Protein AF-A0A1F7I5A2-F1 (afdb_monomer_lite)

Sequence (104 aa):
MRKTLSLPSKYPNFKLVGLALLIVFLIVYAYYVPPQNLFLVLPFILFLSIAIYIMTSFFLNIKIRQLTTLAVFLFFLINYWVGFQILNTILLVCFIIGLAILIK

Secondary structure (DSSP, 8-state):
----------S--HHHHHHHHHHHHHHHHHHHS-TT-HHHHHHHHHHHHHHHHHHHTTTS-HHHHHHHHHHHHHHHHHHHHH-HHHHHHHHHHHHHHHHHHHH-

pLDDT: mean 79.95, std 11.1, range [47.56, 93.19]

Radius of gyration: 19.95 Å; chains: 1; bounding box: 58×36×49 Å

Organism: NCBI:txid1802052

Foldseek 3Di:
DDDPPPDPCPDDPVLVVVLVVLVVVLVVLVVPPDLPDPVSVVVSLVSVLVSQLSVCVVPDDPVVSVVVSVVSSVVSVCCSVCPVVNVVVVVVVVVVVVVVVVVD

Structure (mmCIF, N/CA/C/O backbone):
data_AF-A0A1F7I5A2-F1
#
_entry.id   AF-A0A1F7I5A2-F1
#
loop_
_atom_site.group_PDB
_atom_site.id
_atom_site.type_symbol
_atom_site.label_atom_id
_atom_site.label_alt_id
_atom_site.label_comp_id
_atom_site.label_asym_id
_atom_site.label_entity_id
_atom_site.label_seq_id
_atom_site.pdbx_PDB_ins_code
_atom_site.Cartn_x
_atom_site.Cartn_y
_atom_site.Cartn_z
_atom_site.occupancy
_atom_site.B_iso_or_equiv
_atom_site.auth_seq_id
_atom_site.auth_comp_id
_atom_site.auth_asym_id
_atom_site.auth_atom_id
_atom_site.pdbx_PDB_model_num
ATOM 1 N N . MET A 1 1 ? -35.950 3.690 33.580 1.00 49.38 1 MET A N 1
ATOM 2 C CA . MET A 1 1 ? -35.663 2.614 32.602 1.00 49.38 1 MET A CA 1
ATOM 3 C C . MET A 1 1 ? -36.108 3.077 31.209 1.00 49.38 1 MET A C 1
ATOM 5 O O . MET A 1 1 ? -37.282 2.968 30.887 1.00 49.38 1 MET A O 1
ATOM 9 N N . ARG A 1 2 ? -35.226 3.694 30.403 1.00 47.56 2 ARG A N 1
ATOM 10 C CA . ARG A 1 2 ? -35.549 4.078 29.012 1.00 47.56 2 ARG A CA 1
ATOM 11 C C . ARG A 1 2 ? -35.223 2.902 28.094 1.00 47.56 2 ARG A C 1
ATOM 13 O O . ARG A 1 2 ? -34.053 2.601 27.892 1.00 47.56 2 ARG A O 1
ATOM 20 N N . LYS A 1 3 ? -36.251 2.251 27.546 1.00 52.41 3 LYS A N 1
ATOM 21 C CA . LYS A 1 3 ? -36.109 1.346 26.399 1.00 52.41 3 LYS A CA 1
ATOM 22 C C . LYS A 1 3 ? -35.692 2.188 25.193 1.00 52.41 3 LYS A C 1
ATOM 24 O O . LYS A 1 3 ? -36.502 2.939 24.658 1.00 52.41 3 LYS A O 1
ATOM 29 N N . THR A 1 4 ? -34.434 2.089 24.783 1.00 55.81 4 THR A N 1
ATOM 30 C CA . THR A 1 4 ? -33.998 2.565 23.470 1.00 55.81 4 THR A CA 1
ATOM 31 C C . THR A 1 4 ? -34.620 1.649 22.425 1.00 55.81 4 THR A C 1
ATOM 33 O O . THR A 1 4 ? -34.205 0.501 22.283 1.00 55.81 4 THR A O 1
ATOM 36 N N . LEU A 1 5 ? -35.658 2.139 21.743 1.00 59.00 5 LEU A N 1
ATOM 37 C CA . LEU A 1 5 ? -36.209 1.502 20.550 1.00 59.00 5 LEU A CA 1
ATOM 38 C C . LEU A 1 5 ? -35.091 1.400 19.503 1.00 59.00 5 LEU A C 1
ATOM 40 O O . LEU A 1 5 ? -34.733 2.384 18.858 1.00 59.00 5 LEU A O 1
ATOM 44 N N . SER A 1 6 ? -34.524 0.207 19.352 1.00 56.84 6 SER A N 1
ATOM 45 C CA . SER A 1 6 ? -33.638 -0.129 18.245 1.00 56.84 6 SER A CA 1
ATOM 46 C C . SER A 1 6 ? -34.493 -0.317 16.994 1.00 56.84 6 SER A C 1
ATOM 48 O O . SER A 1 6 ? -35.045 -1.393 16.760 1.00 56.84 6 SER A O 1
ATOM 50 N N . LEU A 1 7 ? -34.655 0.750 16.211 1.00 60.53 7 LEU A N 1
ATOM 51 C CA . LEU A 1 7 ? -35.230 0.642 14.874 1.00 60.53 7 LEU A CA 1
ATOM 52 C C . LEU A 1 7 ? -34.332 -0.268 14.016 1.00 60.53 7 LEU A C 1
ATOM 54 O O . LEU A 1 7 ? -33.111 -0.089 14.026 1.00 60.53 7 LEU A O 1
ATOM 58 N N . PRO A 1 8 ? -34.899 -1.233 13.272 1.00 51.50 8 PRO A N 1
ATOM 59 C CA . PRO A 1 8 ? -34.121 -2.082 12.382 1.00 51.50 8 PRO A CA 1
ATOM 60 C C . PRO A 1 8 ? -33.516 -1.213 11.273 1.00 51.50 8 PRO A C 1
ATOM 62 O O . PRO A 1 8 ? -34.239 -0.552 10.524 1.00 51.50 8 PRO A O 1
ATOM 65 N N . SER A 1 9 ? -32.184 -1.188 11.169 1.00 54.31 9 SER A N 1
ATOM 66 C CA . SER A 1 9 ? -31.471 -0.440 10.133 1.00 54.31 9 SER A CA 1
ATOM 67 C C . SER A 1 9 ? -31.695 -1.106 8.771 1.00 54.31 9 SER A C 1
ATOM 69 O O . SER A 1 9 ? -30.904 -1.925 8.317 1.00 54.31 9 SER A O 1
ATOM 71 N N . LYS A 1 10 ? -32.809 -0.759 8.121 1.00 58.72 10 LYS A N 1
ATOM 72 C CA . LYS A 1 10 ? -33.208 -1.231 6.784 1.00 58.72 10 LYS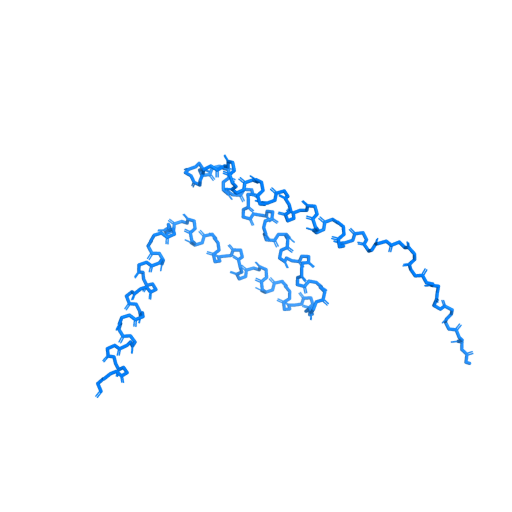 A CA 1
ATOM 73 C C . LYS A 1 10 ? -32.342 -0.653 5.652 1.00 58.72 10 LYS A C 1
ATOM 75 O O . LYS A 1 10 ? -32.556 -0.974 4.488 1.00 58.72 10 LYS A O 1
ATOM 80 N N . TYR A 1 11 ? -31.377 0.201 5.987 1.00 58.44 11 TYR A N 1
ATOM 81 C CA . TYR A 1 11 ? -30.460 0.821 5.041 1.00 58.44 11 TYR A CA 1
ATOM 82 C C . TYR A 1 11 ? -29.113 0.100 5.088 1.00 58.44 11 TYR A C 1
ATOM 84 O O . TYR A 1 11 ? -28.567 -0.069 6.184 1.00 58.44 11 TYR A O 1
ATOM 92 N N . PRO A 1 12 ? -28.552 -0.310 3.936 1.00 61.97 12 PRO A N 1
ATOM 93 C CA . PRO A 1 12 ? -27.188 -0.807 3.912 1.00 61.97 12 PRO A CA 1
ATOM 94 C C . PRO A 1 12 ? -26.282 0.290 4.471 1.00 61.97 12 PRO A C 1
ATOM 96 O O . PRO A 1 12 ? -26.421 1.461 4.112 1.00 61.97 12 PRO A O 1
ATOM 99 N N . ASN A 1 13 ? -25.383 -0.072 5.388 1.00 75.69 13 ASN A N 1
ATOM 100 C CA . ASN A 1 13 ? -24.435 0.878 5.958 1.00 75.69 13 ASN A CA 1
ATOM 101 C C . ASN A 1 13 ? -23.706 1.578 4.805 1.00 75.69 13 ASN A C 1
ATOM 103 O O . ASN A 1 13 ? -22.917 0.948 4.105 1.00 75.69 13 ASN A O 1
ATOM 107 N N . PHE A 1 14 ? -23.959 2.874 4.612 1.00 78.50 14 PHE A N 1
ATOM 108 C CA . PHE A 1 14 ? -23.416 3.660 3.497 1.00 78.50 14 PHE A CA 1
ATOM 109 C C . PHE A 1 14 ? -21.883 3.550 3.403 1.00 78.50 14 PHE A C 1
ATOM 111 O O . PHE A 1 14 ? -21.309 3.527 2.319 1.00 78.50 14 PHE A O 1
ATOM 118 N N . LYS A 1 15 ? -21.224 3.362 4.554 1.00 76.19 15 LYS A N 1
ATOM 119 C CA . LYS A 1 15 ? -19.788 3.073 4.671 1.00 76.19 15 LYS A CA 1
ATOM 120 C C . LYS A 1 15 ? -19.365 1.763 3.995 1.00 76.19 15 LYS A C 1
ATOM 122 O O . LYS A 1 15 ? -18.317 1.734 3.366 1.00 76.19 15 LYS A O 1
ATOM 127 N N . LEU A 1 16 ? -20.155 0.694 4.124 1.00 82.19 16 LEU A N 1
ATOM 128 C CA . LEU A 1 16 ? -19.872 -0.606 3.505 1.00 82.19 16 LEU A CA 1
ATOM 129 C C . LEU A 1 16 ? -20.072 -0.554 1.990 1.00 82.19 16 LEU A C 1
ATOM 131 O O . LEU A 1 16 ? -19.238 -1.066 1.253 1.00 82.19 16 LEU A O 1
ATOM 135 N N . VAL A 1 17 ? -21.137 0.108 1.528 1.00 85.44 17 VAL A N 1
ATOM 136 C CA . VAL A 1 17 ? -21.397 0.286 0.089 1.00 85.44 17 VAL A CA 1
ATOM 137 C C . VAL A 1 17 ? -20.299 1.136 -0.556 1.00 85.44 17 VAL A C 1
ATOM 139 O O . VAL A 1 17 ? -19.764 0.761 -1.596 1.00 85.44 17 VAL A O 1
ATOM 142 N N . GLY A 1 18 ? -19.906 2.236 0.095 1.00 85.06 18 GLY A N 1
ATOM 143 C CA . GLY A 1 18 ? -18.800 3.079 -0.362 1.00 85.06 18 GLY A CA 1
ATOM 144 C C . GLY A 1 18 ? -17.460 2.341 -0.388 1.00 85.06 18 GLY A C 1
ATOM 145 O O . GLY A 1 18 ? -16.715 2.466 -1.354 1.00 85.06 18 GLY A O 1
ATOM 146 N N . LEU A 1 19 ? -17.171 1.521 0.628 1.00 87.06 19 LEU A N 1
ATOM 147 C CA . LEU A 1 19 ? -15.960 0.699 0.666 1.00 87.06 19 LEU A CA 1
ATOM 148 C C . LEU A 1 19 ? -15.950 -0.361 -0.444 1.00 87.06 19 LEU A C 1
ATOM 150 O O . LEU A 1 19 ? -14.932 -0.521 -1.109 1.00 87.06 19 LEU A O 1
ATOM 154 N N . ALA A 1 20 ? -17.072 -1.041 -0.686 1.00 85.75 20 ALA A N 1
ATOM 155 C CA . ALA A 1 20 ? -17.179 -2.029 -1.758 1.00 85.75 20 ALA A CA 1
ATOM 156 C C . ALA A 1 20 ? -16.928 -1.399 -3.139 1.00 85.75 20 ALA A C 1
ATOM 158 O O . ALA A 1 20 ? -16.123 -1.917 -3.911 1.00 85.75 20 ALA A O 1
ATOM 159 N N . LEU A 1 21 ? -17.543 -0.246 -3.421 1.00 89.81 21 LEU A N 1
ATOM 160 C CA . LEU A 1 21 ? -17.303 0.513 -4.655 1.00 89.81 21 LEU A CA 1
ATOM 161 C C . LEU A 1 21 ? -15.837 0.933 -4.802 1.00 89.81 21 LEU A C 1
ATOM 163 O O . LEU A 1 21 ? -15.263 0.801 -5.881 1.00 89.81 21 LEU A O 1
ATOM 167 N N . LEU A 1 22 ? -15.222 1.403 -3.716 1.00 89.00 22 LEU A N 1
ATOM 168 C CA . LEU A 1 22 ? -13.831 1.848 -3.719 1.00 89.00 22 LEU A CA 1
ATOM 169 C C . LEU A 1 22 ? -12.852 0.685 -3.958 1.00 89.00 22 LEU A C 1
ATOM 171 O O . LEU A 1 22 ? -11.873 0.854 -4.680 1.00 89.00 22 LEU A O 1
ATOM 175 N N . ILE A 1 23 ? -13.138 -0.508 -3.428 1.00 88.69 23 ILE A N 1
ATOM 176 C CA . ILE A 1 23 ? -12.354 -1.723 -3.701 1.00 88.69 23 ILE A CA 1
ATOM 177 C C . ILE A 1 23 ? -12.476 -2.134 -5.170 1.00 88.69 23 ILE A C 1
ATOM 179 O O . ILE A 1 23 ? -11.462 -2.402 -5.808 1.00 88.69 23 ILE A O 1
ATOM 183 N N . VAL A 1 24 ? -13.692 -2.153 -5.725 1.00 91.56 24 VAL A N 1
ATOM 184 C CA . VAL A 1 24 ? -13.902 -2.485 -7.145 1.00 91.56 24 VAL A CA 1
ATOM 185 C C . VAL A 1 24 ? -13.151 -1.500 -8.040 1.00 91.56 24 VAL A C 1
ATOM 187 O O . VAL A 1 24 ? -12.444 -1.921 -8.954 1.00 91.56 24 VAL A O 1
ATOM 190 N N . PHE A 1 25 ? -13.232 -0.201 -7.739 1.00 91.31 25 PHE A N 1
ATOM 191 C CA . PHE A 1 25 ? -12.473 0.827 -8.447 1.00 91.31 25 PHE A CA 1
ATOM 192 C C . PHE A 1 25 ? -10.961 0.577 -8.381 1.00 91.31 25 PHE A C 1
ATOM 194 O O . PHE A 1 25 ? -10.296 0.632 -9.410 1.00 91.31 25 PHE A O 1
ATOM 201 N N . LEU A 1 26 ? -10.418 0.246 -7.204 1.00 88.19 26 LEU A N 1
ATOM 202 C CA . LEU A 1 26 ? -8.994 -0.056 -7.036 1.00 88.19 26 LEU A CA 1
ATOM 203 C C . LEU A 1 26 ? -8.554 -1.293 -7.829 1.00 88.19 26 LEU A C 1
ATOM 205 O O . LEU A 1 26 ? -7.477 -1.272 -8.417 1.00 88.19 26 LEU A O 1
ATOM 209 N N . ILE A 1 27 ? -9.374 -2.346 -7.886 1.00 88.19 27 ILE A N 1
ATOM 210 C CA . ILE A 1 27 ? -9.068 -3.556 -8.667 1.00 88.19 27 ILE A CA 1
ATOM 211 C C . ILE A 1 27 ? -9.004 -3.227 -10.160 1.00 88.19 27 ILE A C 1
ATOM 213 O O . ILE A 1 27 ? -8.040 -3.592 -10.831 1.00 88.19 27 ILE A O 1
ATOM 217 N N . VAL A 1 28 ? -10.002 -2.502 -10.673 1.00 91.06 28 VAL A N 1
ATOM 218 C CA . VAL A 1 28 ? -10.030 -2.067 -12.077 1.00 91.06 28 VAL A CA 1
ATOM 219 C C . VAL A 1 28 ? -8.828 -1.169 -12.370 1.00 91.06 28 VAL A C 1
ATOM 221 O O . VAL A 1 28 ? -8.117 -1.390 -13.347 1.00 91.06 28 VAL A O 1
ATOM 224 N N . TYR A 1 29 ? -8.544 -0.205 -11.494 1.00 87.38 29 TYR A N 1
ATOM 225 C CA . TYR A 1 29 ? -7.400 0.690 -11.639 1.00 87.38 29 TYR A CA 1
ATOM 226 C C . TYR A 1 29 ? -6.080 -0.086 -11.708 1.00 87.38 29 TYR A C 1
ATOM 228 O O . TYR A 1 29 ? -5.288 0.135 -12.618 1.00 87.38 29 TYR A O 1
ATOM 236 N N . ALA A 1 30 ? -5.863 -1.032 -10.792 1.00 83.81 30 ALA A N 1
ATOM 237 C CA . ALA A 1 30 ? -4.651 -1.845 -10.752 1.00 83.81 30 ALA A CA 1
ATOM 238 C C . ALA A 1 30 ? -4.485 -2.740 -11.991 1.00 83.81 30 ALA A C 1
ATOM 240 O O . ALA A 1 30 ? -3.359 -3.007 -12.401 1.00 83.81 30 ALA A O 1
ATOM 241 N N . TYR A 1 31 ? -5.587 -3.201 -12.589 1.00 85.75 31 TYR A N 1
ATOM 242 C CA . TYR A 1 31 ? -5.544 -4.044 -13.782 1.00 85.75 31 TYR A CA 1
ATOM 243 C C . TYR A 1 31 ? -5.205 -3.255 -15.053 1.00 85.75 31 TYR A C 1
ATOM 245 O O . TYR A 1 31 ? -4.429 -3.722 -15.884 1.00 85.75 31 TYR A O 1
ATOM 253 N N . TYR A 1 32 ? -5.773 -2.056 -15.212 1.00 85.38 32 TYR A N 1
ATOM 254 C CA . TYR A 1 32 ? -5.617 -1.263 -16.436 1.00 85.38 32 TYR A CA 1
ATOM 255 C C . TYR A 1 32 ? -4.426 -0.301 -16.415 1.00 85.38 32 TYR A C 1
ATOM 257 O O . TYR A 1 32 ? -3.966 0.113 -17.479 1.00 85.38 32 TYR A O 1
ATOM 265 N N . VAL A 1 33 ? -3.926 0.081 -15.237 1.00 79.50 33 VAL A N 1
ATOM 266 C CA . VAL A 1 33 ? -2.864 1.082 -15.115 1.00 79.50 33 VAL A CA 1
ATOM 267 C C . VAL A 1 33 ? -1.519 0.399 -14.861 1.00 79.50 33 VAL A C 1
ATOM 269 O O . VAL A 1 33 ? -1.287 -0.107 -13.761 1.00 79.50 33 VAL A O 1
ATOM 272 N N . PRO A 1 34 ? -0.591 0.401 -15.838 1.00 70.50 34 PRO A N 1
ATOM 273 C CA . PRO A 1 34 ? 0.728 -0.170 -15.629 1.00 70.50 34 PRO A CA 1
ATOM 274 C C . PRO A 1 34 ? 1.490 0.631 -14.557 1.00 70.50 34 PRO A C 1
ATOM 276 O O . PRO A 1 34 ? 1.525 1.865 -14.618 1.00 70.50 34 PRO A O 1
ATOM 279 N N . PRO A 1 35 ? 2.177 -0.039 -13.612 1.00 70.31 35 PRO A N 1
ATOM 280 C CA . PRO A 1 35 ? 2.851 0.603 -12.477 1.00 70.31 35 PRO A CA 1
ATOM 281 C C . PRO A 1 35 ? 4.123 1.382 -12.862 1.00 70.31 35 PRO A C 1
ATOM 283 O O . PRO A 1 35 ? 4.888 1.795 -11.998 1.00 70.31 35 PRO A O 1
ATOM 286 N N . GLN A 1 36 ? 4.370 1.571 -14.157 1.00 72.06 36 GLN A N 1
ATOM 287 C CA . GLN A 1 36 ? 5.553 2.240 -14.699 1.00 72.06 36 GLN A CA 1
ATOM 288 C C . GLN A 1 36 ? 5.432 3.768 -14.623 1.00 72.06 36 GLN A C 1
ATOM 290 O O . GLN A 1 36 ? 6.431 4.475 -14.516 1.00 72.06 36 GLN A O 1
ATOM 295 N N . ASN A 1 37 ? 4.200 4.287 -14.658 1.00 75.75 37 ASN A N 1
ATOM 296 C CA . ASN A 1 37 ? 3.946 5.721 -14.647 1.00 75.75 37 ASN A CA 1
ATOM 297 C C . ASN A 1 37 ? 3.866 6.255 -13.218 1.00 75.75 37 ASN A C 1
ATOM 299 O O . ASN A 1 37 ? 2.846 6.116 -12.541 1.00 75.75 37 ASN A O 1
ATOM 303 N N . LEU A 1 38 ? 4.929 6.946 -12.803 1.00 67.56 38 LEU A N 1
ATOM 304 C CA . LEU A 1 38 ? 5.086 7.488 -11.453 1.00 67.56 38 LEU A CA 1
ATOM 305 C C . LEU A 1 38 ? 3.887 8.350 -10.996 1.00 67.56 38 LEU A C 1
ATOM 307 O O . LEU A 1 38 ? 3.410 8.259 -9.864 1.00 67.56 38 LEU A O 1
ATOM 311 N N . PHE A 1 39 ? 3.339 9.151 -11.910 1.00 78.81 39 PHE A N 1
ATOM 312 C CA . PHE A 1 39 ? 2.209 10.041 -11.629 1.00 78.81 39 PHE A CA 1
ATOM 313 C C . PHE A 1 39 ? 0.878 9.316 -11.384 1.00 78.81 39 PHE A C 1
ATOM 315 O O . PHE A 1 39 ? 0.002 9.875 -10.730 1.00 78.81 39 PHE A O 1
ATOM 322 N N . LEU A 1 40 ? 0.716 8.086 -11.881 1.00 80.94 40 LEU A N 1
ATOM 323 C CA . LEU A 1 40 ? -0.519 7.310 -11.726 1.00 80.94 40 LEU A CA 1
ATOM 324 C C . LEU A 1 40 ? -0.493 6.415 -10.478 1.00 80.94 40 LEU A C 1
ATOM 326 O O . LEU A 1 40 ? -1.530 6.122 -9.891 1.00 80.94 40 LEU A O 1
ATOM 330 N N . VAL A 1 41 ? 0.692 6.029 -10.005 1.00 80.88 41 VAL A N 1
ATOM 331 C CA . VAL A 1 41 ? 0.819 5.172 -8.816 1.00 80.88 41 VAL A CA 1
ATOM 332 C C . VAL A 1 41 ? 0.567 5.949 -7.516 1.00 80.88 41 VAL A C 1
ATOM 334 O O . VAL A 1 41 ? -0.050 5.428 -6.590 1.00 80.88 41 VAL A O 1
ATOM 337 N N . LEU A 1 42 ? 0.971 7.219 -7.446 1.00 84.19 42 LEU A N 1
ATOM 338 C CA . LEU A 1 42 ? 0.734 8.088 -6.284 1.00 84.19 42 LEU A CA 1
ATOM 339 C C . LEU A 1 42 ? -0.749 8.203 -5.867 1.00 84.19 42 LEU A C 1
ATOM 341 O O . LEU A 1 42 ? -1.057 7.932 -4.701 1.00 84.19 42 LEU A O 1
ATOM 345 N N . PRO A 1 43 ? -1.690 8.562 -6.765 1.00 87.00 43 PRO A N 1
ATOM 346 C CA . PRO A 1 43 ? -3.106 8.605 -6.412 1.00 87.00 43 PRO A CA 1
ATOM 347 C C . PRO A 1 43 ? -3.645 7.220 -6.038 1.00 87.00 43 PRO A C 1
ATOM 349 O O . PRO A 1 43 ? -4.457 7.119 -5.121 1.00 87.00 43 PRO A O 1
ATOM 352 N N . PHE A 1 44 ? -3.155 6.145 -6.662 1.00 86.44 44 PHE A N 1
ATOM 353 C CA . PHE A 1 44 ? -3.530 4.781 -6.289 1.00 86.44 44 PHE A CA 1
ATOM 354 C C . PHE A 1 44 ? -3.154 4.445 -4.838 1.00 86.44 44 PHE A C 1
ATOM 356 O O . PHE A 1 44 ? -4.001 3.966 -4.084 1.00 86.44 44 PHE A O 1
ATOM 363 N N . ILE A 1 45 ? -1.927 4.762 -4.410 1.00 87.50 45 ILE A N 1
ATOM 364 C CA . ILE A 1 45 ? -1.471 4.551 -3.024 1.00 87.50 45 ILE A CA 1
ATOM 365 C C . ILE A 1 45 ? -2.343 5.338 -2.035 1.00 87.50 45 ILE A C 1
ATOM 367 O O . ILE A 1 45 ? -2.688 4.825 -0.965 1.00 87.50 45 ILE A O 1
ATOM 371 N N . LEU A 1 46 ? -2.743 6.563 -2.388 1.00 89.25 46 LEU A N 1
ATOM 372 C CA . LEU A 1 46 ? -3.645 7.372 -1.565 1.00 89.25 46 LEU A CA 1
ATOM 373 C C . LEU A 1 46 ? -5.035 6.736 -1.449 1.00 89.25 46 LEU A C 1
ATOM 375 O O . LEU A 1 46 ? -5.527 6.556 -0.333 1.00 89.25 46 LEU A O 1
ATOM 379 N N . PHE A 1 47 ? -5.654 6.344 -2.566 1.00 89.88 47 PHE A N 1
ATOM 380 C CA . PHE A 1 47 ? -6.967 5.689 -2.554 1.00 89.88 47 PHE A CA 1
ATOM 381 C C . PHE A 1 47 ? -6.946 4.365 -1.789 1.00 89.88 47 PHE A C 1
ATOM 383 O O . PHE A 1 47 ? -7.854 4.092 -1.003 1.00 89.88 47 PHE A O 1
ATOM 390 N N . LEU A 1 48 ? -5.887 3.573 -1.951 1.00 88.75 48 LEU A N 1
ATOM 391 C CA . LEU A 1 48 ? -5.686 2.332 -1.211 1.00 88.75 48 LEU A CA 1
ATOM 392 C C . LEU A 1 48 ? -5.571 2.592 0.297 1.00 88.75 48 LEU A C 1
ATOM 394 O O . LEU A 1 48 ? -6.194 1.907 1.105 1.00 88.75 48 LEU A O 1
ATOM 398 N N . SER A 1 49 ? -4.831 3.628 0.687 1.00 88.94 49 SER A N 1
ATOM 399 C CA . SER A 1 49 ? -4.671 4.006 2.095 1.00 88.94 49 SER A CA 1
ATOM 400 C C . SER A 1 49 ? -5.993 4.475 2.713 1.00 88.94 49 SER A C 1
ATOM 402 O O . SER A 1 49 ? -6.304 4.122 3.851 1.00 88.94 49 SER A O 1
ATOM 404 N N . ILE A 1 50 ? -6.825 5.191 1.948 1.00 89.00 50 ILE A N 1
ATOM 405 C CA . ILE A 1 50 ? -8.194 5.552 2.351 1.00 89.00 50 ILE A CA 1
ATOM 406 C C . ILE A 1 50 ? -9.058 4.293 2.517 1.00 89.00 50 ILE A C 1
ATOM 408 O O . ILE A 1 50 ? -9.783 4.181 3.508 1.00 89.00 50 ILE A O 1
ATOM 412 N N . ALA A 1 51 ? -8.951 3.320 1.605 1.00 87.69 51 ALA A N 1
ATOM 413 C CA . ALA A 1 51 ? -9.654 2.039 1.708 1.00 87.69 51 ALA A CA 1
ATOM 414 C C . ALA A 1 51 ? -9.324 1.327 3.024 1.00 87.69 51 ALA A C 1
ATOM 416 O O . ALA A 1 51 ? -10.219 0.913 3.761 1.00 87.69 51 ALA A O 1
ATOM 417 N N . ILE A 1 52 ? -8.033 1.248 3.346 1.00 87.56 52 ILE A N 1
ATOM 418 C CA . ILE A 1 52 ? -7.520 0.588 4.548 1.00 87.56 52 ILE A CA 1
ATOM 419 C C . ILE A 1 52 ? -7.956 1.333 5.805 1.00 87.56 52 ILE A C 1
ATOM 421 O O . ILE A 1 52 ? -8.371 0.695 6.772 1.00 87.56 52 ILE A O 1
ATOM 425 N N . TYR A 1 53 ? -7.949 2.666 5.796 1.00 87.44 53 TYR A N 1
ATOM 426 C CA . TYR A 1 53 ? -8.465 3.466 6.906 1.00 87.44 53 TYR A CA 1
ATOM 427 C C . TYR A 1 53 ? -9.954 3.195 7.168 1.00 87.44 53 TYR A C 1
ATOM 429 O O . TYR A 1 53 ? -10.368 3.013 8.315 1.00 87.44 53 TYR A O 1
ATOM 437 N N . ILE A 1 54 ? -10.775 3.128 6.115 1.00 85.94 54 ILE A N 1
ATOM 438 C CA . ILE A 1 54 ? -12.206 2.819 6.247 1.00 85.94 54 ILE A CA 1
ATOM 439 C C . ILE A 1 54 ? -12.391 1.370 6.717 1.00 85.94 54 ILE A C 1
ATOM 441 O O . ILE A 1 54 ? -13.180 1.128 7.628 1.00 85.94 54 ILE A O 1
ATOM 445 N N . MET A 1 55 ? -11.628 0.418 6.179 1.00 83.25 55 MET A N 1
ATOM 446 C CA . MET A 1 55 ? -11.696 -0.998 6.558 1.00 83.25 55 MET A CA 1
ATOM 447 C C . MET A 1 55 ? -11.313 -1.220 8.028 1.00 83.25 55 MET A C 1
ATOM 449 O O . MET A 1 55 ? -12.029 -1.876 8.782 1.00 83.25 55 MET A O 1
ATOM 453 N N . THR A 1 56 ? -10.220 -0.608 8.475 1.00 84.75 56 THR A N 1
ATOM 454 C CA . THR A 1 56 ? -9.753 -0.691 9.867 1.00 84.75 56 THR A CA 1
ATOM 455 C C . THR A 1 56 ? -10.658 0.064 10.841 1.00 84.75 56 THR A C 1
ATOM 457 O O . THR A 1 56 ? -10.670 -0.251 12.031 1.00 84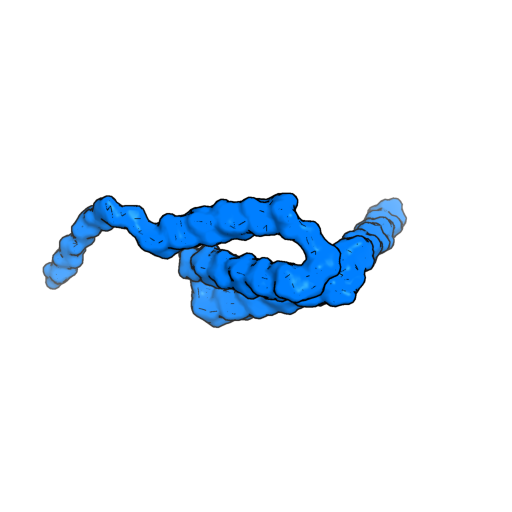.75 56 THR A O 1
ATOM 460 N N . SER A 1 57 ? -11.483 1.005 10.361 1.00 82.94 57 SER A N 1
ATOM 461 C CA . SER A 1 57 ? -12.456 1.722 11.196 1.00 82.94 57 SER A CA 1
ATOM 462 C C . SER A 1 57 ? -13.539 0.837 11.812 1.00 82.94 57 SER A C 1
ATOM 464 O O . SER A 1 57 ? -14.127 1.240 12.814 1.00 82.94 57 SER A O 1
ATOM 466 N N . PHE A 1 58 ? -13.778 -0.353 11.255 1.00 79.88 58 PHE A N 1
ATOM 467 C CA . PHE A 1 58 ? -14.758 -1.302 11.782 1.00 79.88 58 PHE A CA 1
ATOM 468 C C . PHE A 1 58 ? -14.237 -2.112 12.976 1.00 79.88 58 PHE A C 1
ATOM 470 O O . PHE A 1 58 ? -15.041 -2.573 13.779 1.00 79.88 58 PHE A O 1
ATOM 477 N N . PHE A 1 59 ? -12.916 -2.268 13.110 1.00 76.81 59 PHE A N 1
ATOM 478 C CA . PHE A 1 59 ? -12.315 -3.211 14.061 1.00 76.81 59 PHE A CA 1
ATOM 479 C C . PHE A 1 59 ? -11.384 -2.555 15.087 1.00 76.81 59 PHE A C 1
ATOM 481 O O . PHE A 1 59 ? -11.163 -3.124 16.153 1.00 76.81 59 PHE A O 1
ATOM 488 N N . LEU A 1 60 ? -10.821 -1.377 14.788 1.00 82.44 60 LEU A N 1
ATOM 489 C CA . LEU A 1 60 ? -9.742 -0.781 15.579 1.00 82.44 60 LEU A CA 1
ATOM 490 C C . LEU A 1 60 ? -10.096 0.591 16.165 1.00 82.44 60 LEU A C 1
ATOM 492 O O . LEU A 1 60 ? -10.795 1.410 15.563 1.00 82.44 60 LEU A O 1
ATOM 496 N N . ASN A 1 61 ? -9.511 0.872 17.332 1.00 85.00 61 ASN A N 1
ATOM 497 C CA . ASN A 1 61 ? -9.539 2.186 17.972 1.00 85.00 61 ASN A CA 1
ATOM 498 C C . ASN A 1 61 ? -8.849 3.252 17.109 1.00 85.00 61 ASN A C 1
ATOM 500 O O . ASN A 1 61 ? -7.894 2.966 16.388 1.00 85.00 61 ASN A O 1
ATOM 504 N N . ILE A 1 62 ? -9.274 4.513 17.242 1.00 82.38 62 ILE A N 1
ATOM 505 C CA . ILE A 1 62 ? -8.847 5.610 16.356 1.00 82.38 62 ILE A CA 1
ATOM 506 C C . ILE A 1 62 ? -7.326 5.826 16.298 1.00 82.38 62 ILE A C 1
ATOM 508 O O . ILE A 1 62 ? -6.791 6.074 15.220 1.00 82.38 62 ILE A O 1
ATOM 512 N N . LYS A 1 63 ? -6.627 5.667 17.432 1.00 79.94 63 LYS A N 1
ATOM 513 C CA . LYS A 1 63 ? -5.162 5.799 17.515 1.00 79.94 63 LYS A CA 1
ATOM 514 C C . LYS A 1 63 ? -4.451 4.681 16.748 1.00 79.94 63 LYS A C 1
ATOM 516 O O . LYS A 1 63 ? -3.546 4.947 15.966 1.00 79.94 63 LYS A O 1
ATOM 521 N N . ILE A 1 64 ? -4.904 3.440 16.937 1.00 83.38 64 ILE A N 1
ATOM 522 C CA . ILE A 1 64 ? -4.345 2.265 16.256 1.00 83.38 64 ILE A CA 1
ATOM 523 C C . ILE A 1 64 ? -4.635 2.367 14.757 1.00 83.38 64 ILE A C 1
ATOM 525 O O . ILE A 1 64 ? -3.738 2.182 13.951 1.00 83.38 64 ILE A O 1
ATOM 529 N N . ARG A 1 65 ? -5.848 2.783 14.381 1.00 83.19 65 ARG A N 1
ATOM 530 C CA . ARG A 1 65 ? -6.253 3.000 12.988 1.00 83.19 65 ARG A CA 1
ATOM 531 C C . ARG A 1 65 ? -5.335 3.969 12.240 1.00 83.19 65 ARG A C 1
ATOM 533 O O . ARG A 1 65 ? -4.922 3.674 11.120 1.00 83.19 65 ARG A O 1
ATOM 540 N N . GLN A 1 66 ? -5.025 5.118 12.840 1.00 82.88 66 GLN A N 1
ATOM 541 C CA . GLN A 1 66 ? -4.108 6.094 12.243 1.00 82.88 66 GLN A CA 1
ATOM 542 C C . GLN A 1 66 ? -2.703 5.513 12.086 1.00 82.88 66 GLN A C 1
ATOM 544 O O . GLN A 1 66 ? -2.113 5.643 11.016 1.00 82.88 66 GLN A O 1
ATOM 549 N N . LEU A 1 67 ? -2.206 4.816 13.112 1.00 86.75 67 LEU A N 1
ATOM 550 C CA . LEU A 1 67 ? -0.887 4.192 13.087 1.00 86.75 67 LEU A CA 1
ATOM 551 C C . LEU A 1 67 ? -0.789 3.097 12.014 1.00 86.75 67 LEU A C 1
ATOM 553 O O . LEU A 1 67 ? 0.163 3.086 11.243 1.00 86.75 67 LEU A O 1
ATOM 557 N N . THR A 1 68 ? -1.797 2.226 11.901 1.00 82.50 68 THR A N 1
ATOM 558 C CA . THR A 1 68 ? -1.858 1.183 10.866 1.00 82.50 68 THR A CA 1
ATOM 559 C C . THR A 1 68 ? -1.939 1.788 9.468 1.00 82.50 68 THR A C 1
ATOM 561 O O . THR A 1 68 ? -1.218 1.358 8.575 1.00 82.50 68 THR A O 1
ATOM 564 N N . THR A 1 69 ? -2.770 2.814 9.269 1.00 88.38 69 THR A N 1
ATOM 565 C CA . THR A 1 69 ? -2.902 3.475 7.959 1.00 88.38 69 THR A CA 1
ATOM 566 C C . THR A 1 69 ? -1.594 4.148 7.548 1.00 88.38 69 THR A C 1
ATOM 568 O O . THR A 1 69 ? -1.166 4.005 6.407 1.00 88.38 69 THR A O 1
ATOM 571 N N . LEU A 1 70 ? -0.930 4.837 8.480 1.00 84.62 70 LEU A N 1
ATOM 572 C CA . LEU A 1 70 ? 0.359 5.481 8.239 1.00 84.62 70 LEU A CA 1
ATOM 573 C C . LEU A 1 70 ? 1.460 4.454 7.954 1.00 84.62 70 LEU A C 1
ATOM 5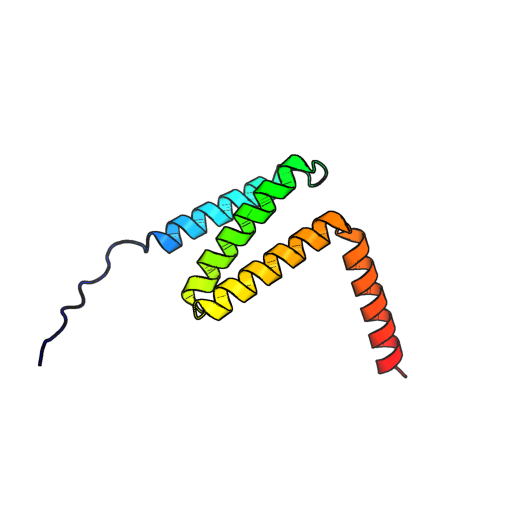75 O O . LEU A 1 70 ? 2.231 4.639 7.017 1.00 84.62 70 LEU A O 1
ATOM 579 N N . ALA A 1 71 ? 1.501 3.352 8.707 1.00 84.31 71 ALA A N 1
ATOM 580 C CA . ALA A 1 71 ? 2.454 2.270 8.479 1.00 84.31 71 ALA A CA 1
ATOM 581 C C . ALA A 1 71 ? 2.280 1.649 7.087 1.00 84.31 71 ALA A C 1
ATOM 583 O O . ALA A 1 71 ? 3.260 1.460 6.370 1.00 84.31 71 ALA A O 1
ATOM 584 N N . VAL A 1 72 ? 1.038 1.385 6.674 1.00 87.62 72 VAL A N 1
ATOM 585 C CA . VAL A 1 72 ? 0.757 0.826 5.349 1.00 87.62 72 VAL A CA 1
ATOM 586 C C . VAL A 1 72 ? 1.060 1.832 4.236 1.00 87.62 72 VAL A C 1
ATOM 588 O O . VAL A 1 72 ? 1.666 1.460 3.234 1.00 87.62 72 VAL A O 1
ATOM 591 N N . PHE A 1 73 ? 0.719 3.110 4.417 1.00 87.50 73 PHE A N 1
ATOM 592 C CA . PHE A 1 73 ? 1.064 4.163 3.460 1.00 87.50 73 PHE A CA 1
ATOM 593 C C . PHE A 1 73 ? 2.581 4.265 3.252 1.00 87.50 73 PHE A C 1
ATOM 595 O O . PHE A 1 73 ? 3.049 4.245 2.115 1.00 87.50 73 PHE A O 1
ATOM 602 N N . LEU A 1 74 ? 3.359 4.300 4.341 1.00 85.69 74 LEU A N 1
ATOM 603 C CA . LEU A 1 74 ? 4.822 4.311 4.276 1.00 85.69 74 LEU A CA 1
ATOM 604 C C . LEU A 1 74 ? 5.372 3.043 3.625 1.00 85.69 74 LEU A C 1
ATOM 606 O O . LEU A 1 74 ? 6.274 3.129 2.796 1.00 85.69 74 LEU A O 1
ATOM 610 N N . PHE A 1 75 ? 4.812 1.876 3.951 1.00 83.94 75 PHE A N 1
ATOM 611 C CA . PHE A 1 75 ? 5.205 0.616 3.331 1.00 83.94 75 PHE A CA 1
ATOM 612 C C . PHE A 1 75 ? 5.008 0.654 1.812 1.00 83.94 75 PHE A C 1
ATOM 614 O O . PHE A 1 75 ? 5.930 0.313 1.072 1.00 83.94 75 PHE A O 1
ATOM 621 N N . PHE A 1 76 ? 3.853 1.114 1.326 1.00 83.94 76 PHE A N 1
ATOM 622 C CA . PHE A 1 76 ? 3.607 1.246 -0.112 1.00 83.94 76 PHE A CA 1
ATOM 623 C C . PHE A 1 76 ? 4.508 2.287 -0.773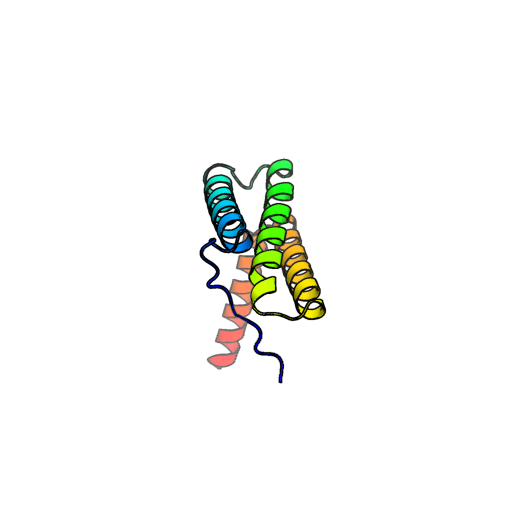 1.00 83.94 76 PHE A C 1
ATOM 625 O O . PHE A 1 76 ? 4.980 2.060 -1.884 1.00 83.94 76 PHE A O 1
ATOM 632 N N . LEU A 1 77 ? 4.798 3.390 -0.086 1.00 84.44 77 LEU A N 1
ATOM 633 C CA . LEU A 1 77 ? 5.689 4.428 -0.591 1.00 84.44 77 LEU A CA 1
ATOM 634 C C . LEU A 1 77 ? 7.129 3.914 -0.731 1.00 84.44 77 LEU A C 1
ATOM 636 O O . LEU A 1 77 ? 7.756 4.134 -1.763 1.00 84.44 77 LEU A O 1
ATOM 640 N N . ILE A 1 78 ? 7.624 3.152 0.249 1.00 81.62 78 ILE A N 1
ATOM 641 C CA . ILE A 1 78 ? 8.935 2.490 0.175 1.00 81.62 78 ILE A CA 1
ATOM 642 C C . ILE A 1 78 ? 8.941 1.431 -0.933 1.00 81.62 78 ILE A C 1
ATOM 644 O O . ILE A 1 78 ? 9.885 1.390 -1.715 1.00 81.62 78 ILE A O 1
ATOM 648 N N . ASN A 1 79 ? 7.885 0.617 -1.054 1.00 77.69 79 ASN A N 1
ATOM 649 C CA . ASN A 1 79 ? 7.760 -0.370 -2.136 1.00 77.69 79 ASN A CA 1
ATOM 650 C C . ASN A 1 79 ? 7.809 0.260 -3.519 1.00 77.69 79 ASN A C 1
ATOM 652 O O . ASN A 1 79 ? 8.407 -0.290 -4.442 1.00 77.69 79 ASN A O 1
ATOM 656 N N . TYR A 1 80 ? 7.177 1.413 -3.654 1.00 77.56 80 TYR A N 1
ATOM 657 C CA . TYR A 1 80 ? 7.183 2.170 -4.883 1.00 77.56 80 TYR A CA 1
ATOM 658 C C . TYR A 1 80 ? 8.566 2.759 -5.191 1.00 77.56 80 TYR A C 1
ATOM 660 O O . TYR A 1 80 ? 9.015 2.687 -6.330 1.00 77.56 80 TYR A O 1
ATOM 668 N N . TRP A 1 81 ? 9.267 3.291 -4.187 1.00 74.19 81 TRP A N 1
ATOM 669 C CA . TRP A 1 81 ? 10.545 3.976 -4.400 1.00 74.19 81 TRP A CA 1
ATOM 670 C C . TRP A 1 81 ? 11.728 3.027 -4.583 1.00 74.19 81 TRP A C 1
ATOM 672 O O . TRP A 1 81 ? 12.582 3.242 -5.436 1.00 74.19 81 TRP A O 1
ATOM 682 N N . VAL A 1 82 ? 11.759 1.961 -3.789 1.00 73.44 82 VAL A N 1
ATOM 683 C CA . VAL A 1 82 ? 12.786 0.917 -3.848 1.00 73.44 82 VAL A CA 1
ATOM 684 C C . VAL A 1 82 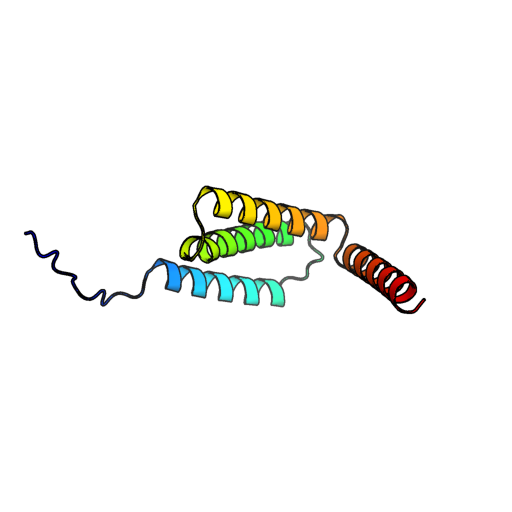? 12.494 -0.058 -4.990 1.00 73.44 82 VAL A C 1
ATOM 686 O O . VAL A 1 82 ? 13.388 -0.743 -5.461 1.00 73.44 82 VAL A O 1
ATOM 689 N N . GLY A 1 83 ? 11.257 -0.099 -5.482 1.00 68.44 83 GLY A N 1
ATOM 690 C CA . GLY A 1 83 ? 10.812 -1.049 -6.487 1.00 68.44 83 GLY A CA 1
ATOM 691 C C . GLY A 1 83 ? 10.439 -2.392 -5.858 1.00 68.44 83 GLY A C 1
ATOM 692 O O . GLY A 1 83 ? 11.179 -2.977 -5.063 1.00 68.44 83 GLY A O 1
ATOM 693 N N . PHE A 1 84 ? 9.282 -2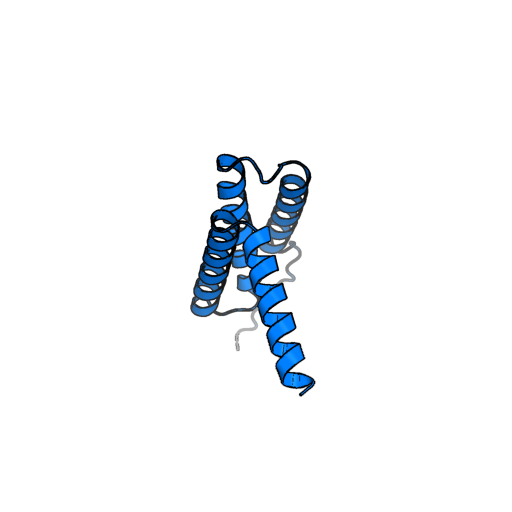.916 -6.266 1.00 66.25 84 PHE A N 1
ATOM 694 C CA . PHE A 1 84 ? 8.724 -4.183 -5.774 1.00 66.25 84 PHE A CA 1
ATOM 695 C C . PHE A 1 84 ? 9.709 -5.359 -5.898 1.00 66.25 84 PHE A C 1
ATOM 697 O O . PHE A 1 84 ? 9.753 -6.253 -5.056 1.00 66.25 84 PHE A O 1
ATOM 704 N N . GLN A 1 85 ? 10.549 -5.331 -6.934 1.00 68.31 85 GLN A N 1
ATOM 705 C CA . GLN A 1 85 ? 11.557 -6.355 -7.197 1.00 68.31 85 GLN A CA 1
ATOM 706 C C . GLN A 1 85 ? 12.662 -6.372 -6.134 1.00 68.31 85 GLN A C 1
ATOM 708 O O . GLN A 1 85 ? 13.065 -7.450 -5.702 1.00 68.31 85 GLN A O 1
ATOM 713 N N . ILE A 1 86 ? 13.126 -5.208 -5.668 1.00 70.81 86 ILE A N 1
ATOM 714 C CA . ILE A 1 86 ? 14.208 -5.128 -4.680 1.00 70.81 86 ILE A CA 1
ATOM 715 C C . ILE A 1 86 ? 13.714 -5.601 -3.312 1.00 70.81 86 ILE A C 1
ATOM 717 O O . ILE A 1 86 ? 14.396 -6.396 -2.673 1.00 70.81 86 ILE A O 1
ATOM 721 N N . LEU A 1 87 ? 12.506 -5.217 -2.885 1.00 71.12 87 LEU A N 1
ATOM 722 C CA . LEU A 1 87 ? 11.942 -5.718 -1.624 1.00 71.12 87 LEU A CA 1
ATOM 723 C C . LEU A 1 87 ? 11.686 -7.223 -1.643 1.00 71.12 87 LEU A C 1
ATOM 725 O O . LEU A 1 87 ? 12.032 -7.901 -0.678 1.00 71.12 87 LEU A O 1
ATOM 729 N N . ASN A 1 88 ? 11.153 -7.763 -2.741 1.00 73.19 88 ASN A N 1
ATOM 730 C CA . ASN A 1 88 ? 10.998 -9.212 -2.880 1.00 73.19 88 ASN A CA 1
ATOM 731 C C . ASN A 1 88 ? 12.347 -9.930 -2.866 1.00 73.19 88 ASN A C 1
ATOM 733 O O . ASN A 1 88 ? 12.458 -11.000 -2.278 1.00 73.19 88 ASN A O 1
ATOM 737 N N . THR A 1 89 ? 13.379 -9.333 -3.463 1.00 79.00 89 THR A N 1
ATOM 738 C CA . THR A 1 89 ? 14.737 -9.887 -3.438 1.00 79.00 89 THR A CA 1
ATOM 739 C C . THR A 1 89 ? 15.314 -9.863 -2.024 1.00 79.00 89 THR A C 1
ATOM 741 O O . THR A 1 89 ? 15.855 -10.868 -1.577 1.00 79.00 89 THR A O 1
ATOM 744 N N . ILE A 1 90 ? 15.149 -8.765 -1.278 1.00 81.62 90 ILE A N 1
ATOM 745 C CA . ILE A 1 90 ? 15.574 -8.675 0.128 1.00 81.62 90 ILE A CA 1
ATOM 746 C C . ILE A 1 90 ? 14.845 -9.726 0.972 1.00 81.62 90 ILE A C 1
ATOM 748 O O . ILE A 1 90 ? 15.489 -10.455 1.720 1.00 81.62 90 ILE A O 1
ATOM 752 N N . LEU A 1 91 ? 13.524 -9.857 0.819 1.00 82.50 91 LEU A N 1
ATOM 753 C CA . LEU A 1 91 ? 12.728 -10.867 1.522 1.00 82.50 91 LEU A CA 1
ATOM 754 C C . LEU A 1 91 ? 13.168 -12.293 1.173 1.00 82.50 91 LEU A C 1
ATOM 756 O O . LEU A 1 91 ? 13.313 -13.115 2.075 1.00 82.50 91 LEU A O 1
ATOM 760 N N . LEU A 1 92 ? 13.428 -12.576 -0.107 1.00 87.06 92 LEU A N 1
ATOM 761 C CA . LEU A 1 92 ? 13.949 -13.863 -0.569 1.00 87.06 92 LEU A CA 1
ATOM 762 C C . LEU A 1 92 ? 15.309 -14.169 0.075 1.00 87.06 92 LEU A C 1
ATOM 764 O O . LEU A 1 92 ? 15.516 -15.267 0.584 1.00 87.06 92 LEU A O 1
ATOM 768 N N . VAL A 1 93 ? 16.222 -13.196 0.099 1.00 87.81 93 VAL A N 1
ATOM 769 C CA . VAL A 1 93 ? 17.544 -13.347 0.721 1.00 87.81 93 VAL A CA 1
ATOM 770 C C . VAL A 1 93 ? 17.412 -13.578 2.227 1.00 87.81 93 VAL A C 1
ATOM 772 O O . VAL A 1 93 ? 18.018 -14.511 2.751 1.00 87.81 93 VAL A O 1
ATOM 775 N N . CYS A 1 94 ? 16.579 -12.801 2.926 1.00 91.75 94 CYS A N 1
ATOM 776 C CA . CYS A 1 94 ? 16.293 -13.014 4.346 1.00 91.75 94 CYS A CA 1
ATOM 777 C C . CYS A 1 94 ? 15.711 -14.408 4.613 1.00 91.75 94 CYS A C 1
ATOM 779 O O . CYS A 1 94 ? 16.096 -15.055 5.585 1.00 91.75 94 CYS A O 1
ATOM 781 N N . PHE A 1 95 ? 14.821 -14.890 3.744 1.00 90.69 95 PHE A N 1
ATOM 782 C CA . PHE A 1 95 ? 14.232 -16.221 3.848 1.00 90.69 95 PHE A CA 1
ATOM 783 C C . PHE A 1 95 ? 15.274 -17.333 3.661 1.00 90.69 95 PHE A C 1
ATOM 785 O O . PHE A 1 95 ? 15.326 -18.258 4.469 1.00 90.69 95 PHE A O 1
ATOM 792 N N . ILE A 1 96 ? 16.149 -17.218 2.654 1.00 93.19 96 ILE A N 1
ATOM 793 C CA . ILE A 1 96 ? 17.249 -18.168 2.417 1.00 93.19 96 ILE A CA 1
ATOM 794 C C . ILE A 1 96 ? 18.198 -18.209 3.621 1.00 93.19 96 ILE A C 1
ATOM 796 O O . ILE A 1 96 ? 18.550 -19.292 4.083 1.00 93.19 96 ILE A O 1
ATOM 800 N N . ILE A 1 97 ? 18.582 -17.047 4.160 1.00 91.62 97 ILE A N 1
ATOM 801 C CA . ILE A 1 97 ? 19.452 -16.960 5.342 1.00 91.62 97 ILE A CA 1
ATOM 802 C C . ILE A 1 97 ? 18.774 -17.600 6.560 1.00 91.62 97 ILE A C 1
ATOM 804 O O . ILE A 1 97 ? 19.398 -18.392 7.262 1.00 91.62 97 ILE A O 1
ATOM 808 N N . GLY A 1 98 ? 17.493 -17.301 6.795 1.00 92.94 98 GLY A N 1
ATOM 809 C CA . GLY A 1 98 ? 16.725 -17.888 7.894 1.00 92.94 98 GLY A CA 1
ATOM 810 C C . GLY A 1 98 ? 16.628 -19.412 7.802 1.00 92.94 98 GLY A C 1
ATOM 811 O O . GLY A 1 98 ? 16.853 -20.101 8.795 1.00 92.94 98 GLY A O 1
ATOM 812 N N . LEU A 1 99 ? 16.369 -19.951 6.606 1.00 91.62 99 LEU A N 1
ATOM 813 C CA . LEU A 1 99 ? 16.370 -21.397 6.365 1.00 91.62 99 LEU A CA 1
ATOM 814 C C . LEU A 1 99 ? 17.750 -22.024 6.574 1.00 91.62 99 LEU A C 1
ATOM 816 O O . LEU A 1 99 ? 17.842 -23.086 7.183 1.00 91.62 99 LEU A O 1
ATOM 820 N N . ALA A 1 100 ? 18.817 -21.376 6.104 1.00 90.88 100 ALA A N 1
ATOM 821 C CA . ALA A 1 100 ? 20.181 -21.866 6.285 1.00 90.88 100 ALA A CA 1
ATOM 822 C C . ALA A 1 100 ? 20.576 -21.952 7.769 1.00 90.88 100 ALA A C 1
ATOM 824 O O . ALA A 1 100 ? 21.304 -22.862 8.156 1.00 90.88 100 ALA A O 1
ATOM 825 N N . ILE A 1 101 ? 20.079 -21.028 8.596 1.00 91.50 101 ILE A N 1
ATOM 826 C CA . ILE A 1 101 ? 20.261 -21.062 10.052 1.00 91.50 101 ILE A CA 1
ATOM 827 C C . ILE A 1 101 ? 19.427 -22.181 10.685 1.00 91.50 101 ILE A C 1
ATOM 829 O O . ILE A 1 101 ? 19.914 -22.834 11.595 1.00 91.50 101 ILE A O 1
ATOM 833 N N . LEU A 1 102 ? 18.194 -22.410 10.223 1.00 86.50 102 LEU A N 1
ATOM 834 C CA . LEU A 1 102 ? 17.294 -23.417 10.799 1.00 86.50 102 LEU A CA 1
ATOM 835 C C . LEU A 1 102 ? 17.713 -24.863 10.487 1.00 86.50 102 LEU A C 1
ATOM 837 O O . LEU A 1 102 ? 17.452 -25.763 11.278 1.00 86.50 102 LEU A O 1
ATOM 841 N N . ILE A 1 103 ? 18.297 -25.095 9.309 1.00 90.38 103 ILE A N 1
ATOM 842 C CA . ILE A 1 103 ? 18.712 -26.429 8.844 1.00 90.38 103 ILE A CA 1
ATOM 843 C C . ILE A 1 103 ? 20.055 -26.861 9.466 1.00 90.38 103 ILE A C 1
ATOM 845 O O . ILE A 1 103 ? 20.386 -28.047 9.435 1.00 90.38 103 ILE A O 1
ATOM 849 N N . LYS A 1 104 ? 20.825 -25.920 10.020 1.00 58.16 104 LYS A N 1
ATOM 850 C CA . LYS A 1 104 ? 22.104 -26.177 10.689 1.00 58.16 104 LYS A CA 1
ATOM 851 C C . LYS A 1 104 ? 21.914 -26.446 12.179 1.00 58.16 104 LYS A C 1
ATOM 853 O O . LYS A 1 104 ? 22.644 -27.325 12.686 1.00 58.16 104 LYS A O 1
#